Protein AF-A0AAP5ES32-F1 (afdb_monomer)

Solvent-accessible surface area (backbone atoms only — not comparable to full-atom values): 5776 Å² total; per-residue (Å²): 133,86,82,78,78,73,74,46,75,63,56,52,50,50,51,50,49,55,51,51,52,52,57,36,43,78,72,45,28,48,75,44,82,52,92,88,65,56,90,79,47,58,29,46,40,29,35,58,90,78,71,41,74,58,64,84,82,76,40,69,56,59,48,29,48,20,35,34,50,31,36,47,49,29,45,69,74,61,77,40,53,72,70,52,36,50,74,71,41,39,63,59,24,54,50,65,72,74,115

pLDDT: mean 90.59, std 12.31, range [43.78, 98.0]

Sequence (99 aa):
MDTNDKQTPQDAIRAEIDSLEAHLFARGFRIESVPGSMPGEPARVIQIRDDEAVPPGKSKVLDASALLWSLLIDLAEGSITLDQFQSFGGDECRNELFE

Foldseek 3Di:
DDPPPPQDPLNVLVVVLVVLQVVQVVVQKGWDADVPDAQQDFTWIARNVVRDTDDPPPDPLVRLSRRLNSLSVCPSVVVDDPVVCVVSPNVVSVVSNPD

Secondary structure (DSSP, 8-state):
--------HHHHHHHHHHHHHHHHHTTTEEEEPPTTPPTTPPPEEEETTTTEEPPTTS-HHHHHHHHHHHHHHHHHHTSS-HHHHHHTTHHHHHHHHH-

Structure (mmCIF, N/CA/C/O backbone):
data_AF-A0AAP5ES32-F1
#
_entry.id   AF-A0AAP5ES32-F1
#
loop_
_atom_site.group_PDB
_atom_site.id
_atom_site.type_symbol
_atom_site.label_atom_id
_atom_site.label_alt_id
_atom_site.label_comp_id
_atom_site.label_asym_id
_atom_site.label_entity_id
_atom_site.label_seq_id
_atom_site.pdbx_PDB_ins_code
_atom_site.Cartn_x
_atom_site.Cartn_y
_atom_site.Cartn_z
_atom_site.occupancy
_atom_site.B_iso_or_equiv
_atom_site.auth_seq_id
_atom_site.auth_comp_id
_atom_site.auth_asym_id
_atom_site.auth_atom_id
_atom_site.pdbx_PDB_model_num
ATOM 1 N N . MET A 1 1 ? -29.606 -22.229 10.309 1.00 44.25 1 MET A N 1
ATOM 2 C CA . MET A 1 1 ? -28.135 -22.139 10.379 1.00 44.25 1 MET A CA 1
ATOM 3 C C . MET A 1 1 ? -27.808 -20.731 9.947 1.00 44.25 1 MET A C 1
ATOM 5 O O . MET A 1 1 ? -27.690 -20.477 8.759 1.00 44.25 1 MET A O 1
ATOM 9 N N . ASP A 1 2 ? -27.827 -19.805 10.899 1.00 43.78 2 ASP A N 1
ATOM 10 C CA . ASP A 1 2 ? -27.537 -18.399 10.644 1.00 43.78 2 ASP A CA 1
ATOM 11 C C . ASP A 1 2 ? -26.019 -18.228 10.627 1.00 43.78 2 ASP A C 1
ATOM 13 O O . ASP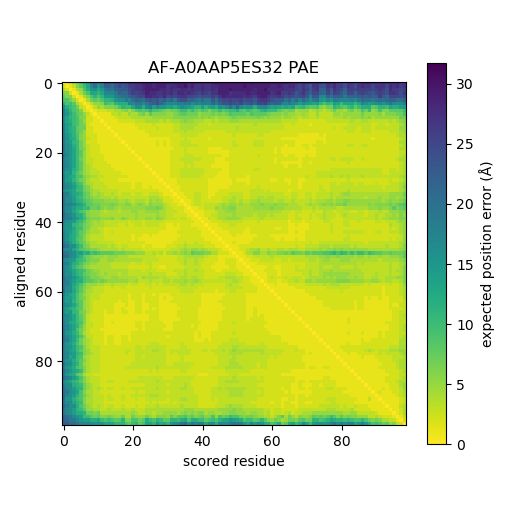 A 1 2 ? -25.390 -18.070 11.672 1.00 43.78 2 ASP A O 1
ATOM 17 N N . THR A 1 3 ? -25.408 -18.313 9.447 1.00 48.25 3 THR A N 1
ATOM 18 C CA . THR A 1 3 ? -24.035 -17.842 9.234 1.00 48.25 3 THR A CA 1
ATOM 19 C C . THR A 1 3 ? -24.073 -16.320 9.221 1.00 48.25 3 THR A C 1
ATOM 21 O O . THR A 1 3 ? -24.083 -15.679 8.174 1.00 48.25 3 THR A O 1
ATOM 24 N N . ASN A 1 4 ? -24.185 -15.726 10.408 1.00 49.38 4 ASN A N 1
ATOM 25 C CA . ASN A 1 4 ? -23.955 -14.302 10.598 1.00 49.38 4 ASN A CA 1
ATOM 26 C C . ASN A 1 4 ? -22.434 -14.092 10.637 1.00 49.38 4 ASN A C 1
ATOM 28 O O . ASN A 1 4 ? -21.866 -13.816 11.693 1.00 49.38 4 ASN A O 1
ATOM 32 N N . ASP A 1 5 ? -21.781 -14.312 9.492 1.00 54.66 5 ASP A N 1
ATOM 33 C CA . ASP A 1 5 ? -20.371 -13.998 9.264 1.00 54.66 5 ASP A CA 1
ATOM 34 C C . ASP A 1 5 ? -20.225 -12.476 9.250 1.00 54.66 5 ASP A C 1
ATOM 36 O O . ASP A 1 5 ? -20.179 -11.817 8.212 1.00 54.66 5 ASP A O 1
ATOM 40 N N . LYS A 1 6 ? -20.214 -11.880 10.443 1.00 59.75 6 LYS A N 1
ATOM 41 C CA . LYS A 1 6 ? -19.731 -10.516 10.609 1.00 59.75 6 LYS A CA 1
ATOM 42 C C . LYS A 1 6 ? -18.220 -10.574 10.457 1.00 59.75 6 LYS A C 1
ATOM 44 O O . LYS A 1 6 ? -17.513 -10.810 11.432 1.00 59.75 6 LYS A O 1
ATOM 49 N N . GLN A 1 7 ? -17.759 -10.389 9.226 1.00 63.41 7 GLN A N 1
ATOM 50 C CA . GLN A 1 7 ? -16.352 -10.181 8.918 1.00 63.41 7 GLN A CA 1
ATOM 51 C C . GLN A 1 7 ? -15.821 -9.081 9.844 1.00 63.41 7 GLN A C 1
ATOM 53 O O . GLN A 1 7 ? -16.408 -7.996 9.934 1.00 63.41 7 GLN A O 1
ATOM 58 N N . THR A 1 8 ? -14.787 -9.392 10.626 1.00 74.62 8 THR A N 1
ATOM 59 C CA . THR A 1 8 ? -14.259 -8.416 11.580 1.00 74.62 8 THR A CA 1
ATOM 60 C C . THR A 1 8 ? -13.564 -7.288 10.809 1.00 74.62 8 THR A C 1
ATOM 62 O O . THR A 1 8 ? -13.096 -7.513 9.690 1.00 74.62 8 THR A O 1
ATOM 65 N N . PRO A 1 9 ? -13.447 -6.071 11.370 1.00 78.56 9 PRO A N 1
ATOM 66 C CA . PRO A 1 9 ? -12.688 -4.997 10.726 1.00 78.56 9 PRO A CA 1
ATOM 67 C C . PRO A 1 9 ? -11.260 -5.416 10.336 1.00 78.56 9 PRO A C 1
ATOM 69 O O . PRO A 1 9 ? -10.755 -4.986 9.305 1.00 78.56 9 PRO A O 1
ATOM 72 N N . GLN A 1 10 ? -10.636 -6.311 11.111 1.00 82.19 10 GLN A N 1
ATOM 73 C CA . GLN A 1 10 ? -9.317 -6.867 10.799 1.00 82.19 10 GLN A CA 1
ATOM 74 C C . GLN A 1 10 ? -9.333 -7.794 9.578 1.00 82.19 10 GLN A C 1
ATOM 76 O O . GLN A 1 10 ? -8.414 -7.740 8.764 1.00 82.19 10 GLN A O 1
ATOM 81 N N . ASP A 1 11 ? -10.374 -8.612 9.414 1.00 86.25 11 ASP A N 1
ATOM 82 C CA . ASP A 1 11 ? -10.515 -9.484 8.241 1.00 86.25 11 ASP A CA 1
ATOM 83 C C . ASP A 1 11 ? -10.762 -8.676 6.962 1.00 86.25 11 ASP A C 1
ATOM 85 O O . ASP A 1 11 ? -10.318 -9.072 5.888 1.00 86.25 11 ASP A O 1
ATOM 89 N N . ALA A 1 12 ? -11.453 -7.536 7.068 1.00 89.12 12 ALA A N 1
ATOM 90 C CA . ALA A 1 12 ? -11.652 -6.624 5.944 1.00 89.12 12 ALA A CA 1
ATOM 91 C C . ALA A 1 12 ? -10.333 -5.960 5.512 1.00 89.12 12 ALA A C 1
ATOM 93 O O . ALA A 1 12 ? -10.020 -5.961 4.325 1.00 89.12 12 ALA A O 1
ATOM 94 N N . ILE A 1 13 ? -9.534 -5.466 6.467 1.00 92.69 13 ILE A N 1
ATOM 95 C CA . ILE A 1 13 ? -8.222 -4.858 6.179 1.00 92.69 13 ILE A CA 1
ATOM 96 C C . ILE A 1 13 ? -7.276 -5.883 5.542 1.00 92.69 13 ILE A C 1
ATOM 98 O O . ILE A 1 13 ? -6.623 -5.582 4.548 1.00 92.69 13 ILE A O 1
ATOM 102 N N . ARG A 1 14 ? -7.228 -7.115 6.065 1.00 93.69 14 ARG A N 1
ATOM 103 C CA . ARG A 1 14 ? -6.402 -8.187 5.483 1.00 93.69 14 ARG A CA 1
ATOM 104 C C . ARG A 1 14 ? -6.820 -8.532 4.058 1.00 93.69 14 ARG A C 1
ATOM 106 O O . ARG A 1 14 ? -5.965 -8.614 3.188 1.00 93.69 14 ARG A O 1
ATOM 113 N N . ALA A 1 15 ? -8.122 -8.664 3.807 1.00 93.38 15 ALA A N 1
ATOM 114 C CA . ALA A 1 15 ? -8.624 -8.907 2.457 1.00 93.38 15 ALA A CA 1
ATOM 115 C C . ALA A 1 15 ? -8.267 -7.765 1.487 1.00 93.38 15 ALA A C 1
ATOM 117 O O . ALA A 1 15 ? -8.008 -8.010 0.309 1.00 93.38 15 ALA A O 1
ATOM 118 N N . GLU A 1 16 ? -8.234 -6.521 1.971 1.00 94.62 16 GLU A N 1
ATOM 119 C CA . GLU A 1 16 ? -7.804 -5.366 1.182 1.00 94.62 16 GLU A CA 1
ATOM 120 C C . GLU A 1 16 ? -6.304 -5.422 0.851 1.00 94.62 16 GLU A C 1
ATOM 122 O O . GLU A 1 16 ? -5.938 -5.228 -0.310 1.00 94.62 16 GLU A O 1
ATOM 127 N N . ILE A 1 17 ? -5.453 -5.764 1.827 1.00 96.25 17 ILE A N 1
ATOM 128 C CA . ILE A 1 17 ? -4.011 -5.985 1.621 1.00 96.25 17 ILE A CA 1
ATOM 129 C C . ILE A 1 17 ? -3.788 -7.079 0.569 1.00 96.25 17 ILE A C 1
ATOM 131 O O . ILE A 1 17 ? -3.106 -6.835 -0.426 1.00 96.25 17 ILE A O 1
ATOM 135 N N . ASP A 1 18 ? -4.428 -8.241 0.730 1.00 96.12 18 ASP A N 1
ATOM 136 C CA . ASP A 1 18 ? -4.309 -9.371 -0.200 1.00 96.12 18 ASP A CA 1
ATOM 137 C C . ASP A 1 18 ? -4.744 -8.977 -1.624 1.00 96.12 18 ASP A C 1
ATOM 139 O O . ASP A 1 18 ? -4.099 -9.327 -2.618 1.00 96.12 18 ASP A O 1
ATOM 143 N N . SER A 1 19 ? -5.837 -8.214 -1.742 1.00 94.62 19 SER A N 1
ATOM 144 C CA . SER A 1 19 ? -6.336 -7.717 -3.028 1.00 94.62 19 SER A CA 1
ATOM 145 C C . SER A 1 19 ? -5.352 -6.748 -3.690 1.00 94.62 19 SER A C 1
ATOM 147 O O . SER A 1 19 ? -5.141 -6.813 -4.905 1.00 94.62 19 SER A O 1
ATOM 149 N N . LEU A 1 20 ? -4.742 -5.851 -2.913 1.00 95.88 20 LEU A N 1
ATOM 150 C CA . LEU A 1 20 ? -3.749 -4.896 -3.401 1.00 95.88 20 LEU A CA 1
ATOM 151 C C . LEU A 1 20 ? -2.473 -5.606 -3.873 1.00 95.88 20 LEU A C 1
ATOM 153 O O . LEU A 1 20 ? -1.976 -5.332 -4.968 1.00 95.88 20 LEU A O 1
ATOM 157 N N . GLU A 1 21 ? -1.976 -6.565 -3.092 1.00 97.00 21 GLU A N 1
ATOM 158 C CA . GLU A 1 21 ? -0.815 -7.378 -3.455 1.00 97.00 21 GLU A CA 1
ATOM 159 C C . GLU A 1 21 ? -1.064 -8.177 -4.736 1.00 97.00 21 GLU A C 1
ATOM 161 O O . GLU A 1 21 ? -0.241 -8.147 -5.655 1.00 97.00 21 GLU A O 1
ATOM 166 N N . ALA A 1 22 ? -2.225 -8.826 -4.856 1.00 96.00 22 ALA A N 1
ATOM 167 C CA . ALA A 1 22 ? -2.606 -9.549 -6.066 1.00 96.00 22 ALA A CA 1
ATOM 168 C C . ALA A 1 22 ? -2.690 -8.620 -7.292 1.00 96.00 22 ALA A C 1
ATOM 170 O O . ALA A 1 22 ? -2.241 -8.978 -8.386 1.00 96.00 22 ALA A O 1
ATOM 171 N N . HIS A 1 23 ? -3.227 -7.409 -7.116 1.00 93.75 23 HIS A N 1
ATOM 172 C CA . HIS A 1 23 ? -3.324 -6.402 -8.171 1.00 93.75 23 HIS A CA 1
ATOM 173 C C . HIS A 1 23 ? -1.948 -5.934 -8.675 1.00 93.75 23 HIS A C 1
ATOM 175 O O . HIS A 1 23 ? -1.759 -5.787 -9.891 1.00 93.75 23 HIS A O 1
ATOM 181 N N . LEU A 1 24 ? -0.997 -5.703 -7.763 1.00 95.88 24 LEU A N 1
ATOM 182 C CA . LEU A 1 24 ? 0.390 -5.357 -8.087 1.00 95.88 24 LEU A CA 1
ATOM 183 C C . LEU A 1 24 ? 1.110 -6.526 -8.764 1.00 95.88 24 LEU A C 1
ATOM 185 O O . LEU A 1 24 ? 1.743 -6.341 -9.809 1.00 95.88 24 LEU A O 1
ATOM 189 N N . PHE A 1 25 ? 0.943 -7.736 -8.229 1.00 96.81 25 PHE A N 1
ATOM 190 C CA . PHE A 1 25 ? 1.560 -8.945 -8.765 1.00 96.81 25 PHE A CA 1
ATOM 191 C C . PHE A 1 25 ? 1.121 -9.215 -10.206 1.00 96.81 25 PHE A C 1
ATOM 193 O O . PHE A 1 25 ? 1.959 -9.458 -11.075 1.00 96.81 25 PHE A O 1
ATOM 200 N N . ALA A 1 26 ? -0.174 -9.065 -10.503 1.00 95.50 26 ALA A N 1
ATOM 201 C CA . ALA A 1 26 ? -0.713 -9.188 -11.858 1.00 95.50 26 ALA A CA 1
ATOM 202 C C . ALA A 1 26 ? -0.108 -8.179 -12.857 1.00 95.50 26 ALA A C 1
ATOM 204 O O . ALA A 1 26 ? -0.127 -8.416 -14.065 1.00 95.50 26 ALA A O 1
ATOM 205 N N . ARG A 1 27 ? 0.453 -7.066 -12.366 1.00 94.69 27 ARG A N 1
ATOM 206 C CA . ARG A 1 27 ? 1.142 -6.035 -13.161 1.00 94.69 27 ARG A CA 1
ATOM 207 C C . ARG A 1 27 ? 2.664 -6.194 -13.175 1.00 94.69 27 ARG A C 1
ATOM 209 O O . ARG A 1 27 ? 3.349 -5.379 -13.787 1.00 94.69 27 ARG A O 1
ATOM 216 N N . GLY A 1 28 ? 3.194 -7.246 -12.552 1.00 97.06 28 GLY A N 1
ATOM 217 C CA . GLY A 1 28 ? 4.627 -7.527 -12.503 1.00 97.06 28 GLY A CA 1
ATOM 218 C C . GLY A 1 28 ? 5.371 -6.788 -11.391 1.00 97.06 28 GLY A C 1
ATOM 219 O O . GLY A 1 28 ? 6.580 -6.578 -11.516 1.00 97.06 28 GLY A O 1
ATOM 220 N N . PHE A 1 29 ? 4.678 -6.405 -10.316 1.00 98.00 29 PHE A N 1
ATOM 221 C CA . PHE A 1 29 ? 5.264 -5.738 -9.155 1.00 98.00 29 PHE A CA 1
ATOM 222 C C . PHE A 1 29 ? 5.020 -6.532 -7.870 1.00 98.00 29 PHE A C 1
ATOM 224 O O . PHE A 1 29 ? 3.989 -7.177 -7.713 1.00 98.00 29 PHE A O 1
ATOM 231 N N . ARG A 1 30 ? 5.959 -6.457 -6.931 1.00 97.56 30 ARG A N 1
ATOM 232 C CA . ARG A 1 30 ? 5.770 -6.865 -5.534 1.00 97.56 30 ARG A CA 1
ATOM 233 C C . ARG A 1 30 ? 6.020 -5.667 -4.627 1.00 97.56 30 ARG A C 1
ATOM 235 O O . ARG A 1 30 ? 6.643 -4.693 -5.047 1.00 97.56 30 ARG A O 1
ATOM 242 N N . ILE A 1 31 ? 5.536 -5.744 -3.401 1.00 97.25 31 ILE A N 1
ATOM 243 C CA . ILE A 1 31 ? 5.668 -4.690 -2.401 1.00 97.25 31 ILE A CA 1
ATOM 244 C C . ILE A 1 31 ? 6.281 -5.278 -1.133 1.00 97.25 31 ILE A C 1
ATOM 246 O O . ILE A 1 31 ? 6.044 -6.442 -0.817 1.00 97.25 31 ILE A O 1
ATOM 250 N N . GLU A 1 32 ? 7.129 -4.512 -0.456 1.00 95.56 32 GLU A N 1
ATOM 251 C CA . GLU A 1 32 ? 7.767 -4.931 0.790 1.00 95.56 32 GLU A CA 1
ATOM 252 C C . GLU A 1 32 ? 7.904 -3.763 1.767 1.00 95.56 32 GLU A C 1
ATOM 254 O O . GLU A 1 32 ? 8.081 -2.607 1.367 1.00 95.56 32 GLU A O 1
ATOM 259 N N . SER A 1 33 ? 7.856 -4.072 3.062 1.00 92.81 33 SER A N 1
ATOM 260 C CA . SER A 1 33 ? 8.148 -3.102 4.110 1.00 92.81 33 SER A CA 1
ATOM 261 C C . SER A 1 33 ? 9.610 -2.656 4.051 1.00 92.81 33 SER A C 1
ATOM 263 O O . SER A 1 33 ? 10.515 -3.418 3.703 1.00 92.81 33 SER A O 1
ATOM 265 N N . VAL A 1 34 ? 9.853 -1.393 4.400 1.00 92.81 34 VAL A N 1
ATOM 266 C CA . VAL A 1 34 ? 11.207 -0.845 4.486 1.00 92.81 34 VAL A CA 1
ATOM 267 C C . VAL A 1 34 ? 11.701 -1.027 5.923 1.00 92.81 34 VAL A C 1
ATOM 269 O O . VAL A 1 34 ? 11.081 -0.507 6.846 1.00 92.81 34 VAL A O 1
ATOM 272 N N . PRO A 1 35 ? 12.810 -1.749 6.169 1.00 89.44 35 PRO A N 1
ATOM 273 C CA . PRO A 1 35 ? 13.302 -1.943 7.528 1.00 89.44 35 PRO A CA 1
ATOM 274 C C . PRO A 1 35 ? 13.580 -0.613 8.236 1.00 89.44 35 PRO A C 1
ATOM 276 O O . PRO A 1 35 ? 14.364 0.203 7.750 1.00 89.44 35 PRO A O 1
ATOM 279 N N . GLY A 1 36 ? 12.963 -0.427 9.403 1.00 90.38 36 GLY A N 1
ATOM 280 C CA . GLY A 1 36 ? 13.086 0.797 10.196 1.00 90.38 36 GLY A CA 1
ATOM 281 C C . GLY A 1 36 ? 12.198 1.952 9.733 1.00 90.38 36 GLY A C 1
ATOM 282 O O . GLY A 1 36 ? 12.405 3.061 10.220 1.00 90.38 36 GLY A O 1
ATOM 283 N N . SER A 1 37 ? 11.242 1.713 8.827 1.00 90.81 37 SER A N 1
ATOM 284 C CA . SER A 1 37 ? 10.255 2.724 8.454 1.00 90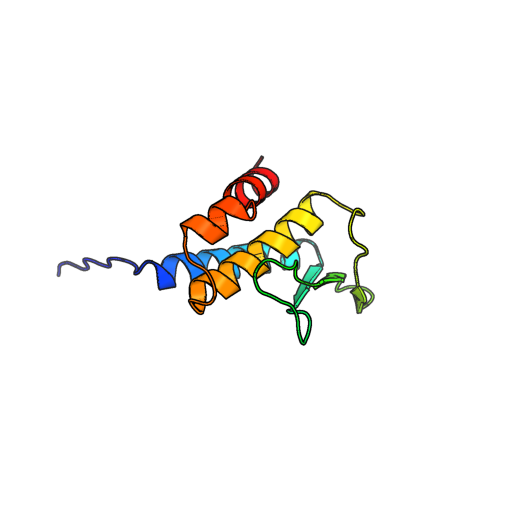.81 37 SER A CA 1
ATOM 285 C C . SER A 1 37 ? 9.379 3.119 9.635 1.00 90.81 37 SER A C 1
ATOM 287 O O . SER A 1 37 ? 9.025 2.293 10.480 1.00 90.81 37 SER A O 1
ATOM 289 N N . MET A 1 38 ? 9.019 4.395 9.673 1.00 93.69 38 MET A N 1
ATOM 290 C CA . MET A 1 38 ? 8.048 4.925 10.624 1.00 93.69 38 MET A CA 1
ATOM 291 C C . MET A 1 38 ? 6.618 4.722 10.099 1.00 93.69 38 MET A C 1
ATOM 293 O O . MET A 1 38 ? 6.428 4.677 8.882 1.00 93.69 38 MET A O 1
ATOM 297 N N . PRO A 1 39 ? 5.602 4.651 10.981 1.00 90.88 39 PRO A N 1
ATOM 298 C CA . PRO A 1 39 ? 4.219 4.559 10.534 1.00 90.88 39 PRO A CA 1
ATOM 299 C C . PRO A 1 39 ? 3.833 5.709 9.600 1.00 90.88 39 PRO A C 1
ATOM 301 O O . PRO A 1 39 ? 4.160 6.871 9.866 1.00 90.88 39 PRO A O 1
ATOM 304 N N . GLY A 1 40 ? 3.137 5.380 8.515 1.00 89.00 40 GLY A N 1
ATOM 305 C CA . GLY A 1 40 ? 2.779 6.324 7.454 1.00 89.00 40 GLY A CA 1
ATOM 306 C C . GLY A 1 40 ? 3.873 6.599 6.416 1.00 89.00 40 GLY A C 1
ATOM 307 O O . GLY A 1 40 ? 3.637 7.367 5.483 1.00 89.00 40 GLY A O 1
ATOM 308 N N . GLU A 1 41 ? 5.050 5.977 6.521 1.00 94.94 41 GLU A N 1
ATOM 309 C CA . GLU A 1 41 ? 6.031 5.989 5.434 1.00 94.94 41 GLU A CA 1
ATOM 310 C C . GLU A 1 41 ? 5.670 4.956 4.354 1.00 94.94 41 GLU A C 1
ATOM 312 O O . GLU A 1 41 ? 5.209 3.858 4.672 1.00 94.94 41 GLU A O 1
ATOM 317 N N . PRO A 1 42 ? 5.875 5.272 3.064 1.00 95.88 42 PRO A N 1
ATOM 318 C CA . PRO A 1 42 ? 5.521 4.369 1.980 1.00 95.88 42 PRO A CA 1
ATOM 319 C C . PRO A 1 42 ? 6.411 3.122 1.964 1.00 95.88 42 PRO A C 1
ATOM 321 O O . PRO A 1 42 ? 7.622 3.182 2.193 1.00 95.88 42 PRO A O 1
ATOM 324 N N . ALA A 1 43 ? 5.805 1.991 1.612 1.00 97.00 43 ALA A N 1
ATOM 325 C CA . ALA A 1 43 ? 6.522 0.751 1.359 1.00 97.00 43 ALA A CA 1
ATOM 326 C C . ALA A 1 43 ? 7.390 0.842 0.090 1.00 97.00 43 ALA A C 1
ATOM 328 O O . ALA A 1 43 ? 7.304 1.781 -0.705 1.00 97.00 43 ALA A O 1
ATOM 329 N N . ARG A 1 44 ? 8.239 -0.162 -0.133 1.00 97.00 44 ARG A N 1
ATOM 330 C CA . ARG A 1 44 ? 9.041 -0.260 -1.354 1.00 97.00 44 ARG A CA 1
ATOM 331 C C . ARG A 1 44 ? 8.314 -1.104 -2.392 1.00 97.00 44 ARG A C 1
ATOM 333 O O . ARG A 1 44 ? 7.977 -2.255 -2.133 1.00 97.00 44 ARG A O 1
ATOM 340 N N . VAL A 1 45 ? 8.156 -0.562 -3.597 1.00 97.69 45 VAL A N 1
ATOM 341 C CA . VAL A 1 45 ? 7.676 -1.313 -4.765 1.00 97.69 45 VAL A CA 1
ATOM 342 C C . VAL A 1 45 ? 8.869 -1.862 -5.536 1.00 97.69 45 VAL A C 1
ATOM 344 O O . VAL A 1 45 ? 9.838 -1.149 -5.794 1.00 97.69 45 VAL A O 1
ATOM 347 N N . ILE A 1 46 ? 8.794 -3.129 -5.928 1.00 97.88 46 ILE A N 1
ATOM 348 C CA . ILE A 1 46 ? 9.841 -3.842 -6.658 1.00 97.88 46 ILE A CA 1
ATOM 349 C C . ILE A 1 46 ? 9.256 -4.403 -7.945 1.00 97.88 46 ILE A C 1
ATOM 351 O O . ILE A 1 46 ? 8.225 -5.075 -7.939 1.00 97.88 46 ILE A O 1
ATOM 355 N N . GLN A 1 47 ? 9.931 -4.151 -9.061 1.00 97.81 47 GLN A N 1
ATOM 356 C CA . GLN A 1 47 ? 9.594 -4.753 -10.340 1.00 97.81 47 GLN A CA 1
ATOM 357 C C . GLN A 1 47 ? 10.105 -6.197 -10.376 1.00 97.81 47 GLN A C 1
ATOM 359 O O . GLN A 1 47 ? 11.305 -6.440 -10.327 1.00 97.81 47 GLN A O 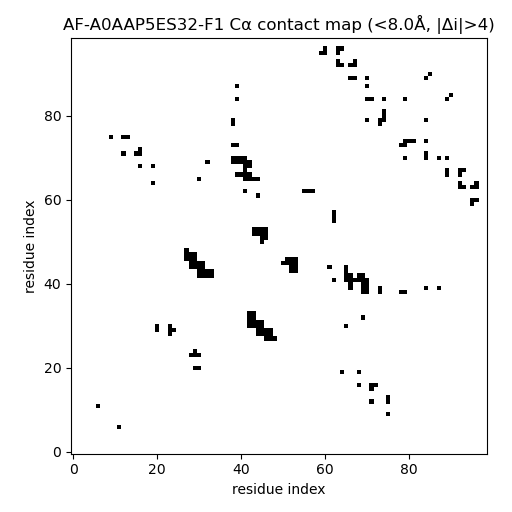1
ATOM 364 N N . ILE A 1 48 ? 9.197 -7.166 -10.510 1.00 97.12 48 ILE A N 1
ATOM 365 C CA . ILE A 1 48 ? 9.509 -8.603 -10.387 1.00 97.12 48 ILE A CA 1
ATOM 366 C C . ILE A 1 48 ? 10.484 -9.074 -11.469 1.00 97.12 48 ILE A C 1
ATOM 368 O O . ILE A 1 48 ? 11.325 -9.928 -11.211 1.00 97.12 48 ILE A O 1
ATOM 372 N N . ARG A 1 49 ? 10.363 -8.531 -12.686 1.00 95.19 49 ARG A N 1
ATOM 373 C CA . ARG A 1 49 ? 11.146 -8.970 -13.851 1.00 95.19 49 ARG A CA 1
ATOM 374 C C . ARG A 1 49 ? 12.655 -8.873 -13.618 1.00 95.19 49 ARG A C 1
ATOM 376 O O . ARG A 1 49 ? 13.374 -9.795 -13.987 1.00 95.19 49 ARG A O 1
ATOM 383 N N . ASP A 1 50 ? 13.089 -7.761 -13.035 1.00 94.81 50 ASP A N 1
ATOM 384 C CA . ASP A 1 50 ? 14.502 -7.392 -12.929 1.00 94.81 50 ASP A CA 1
ATOM 385 C C . ASP A 1 50 ? 14.954 -7.261 -11.456 1.00 94.81 50 ASP A C 1
ATOM 387 O O . ASP A 1 50 ? 16.110 -6.958 -11.188 1.00 94.81 50 ASP A O 1
ATOM 391 N N . ASP A 1 51 ? 14.044 -7.518 -10.506 1.00 96.00 51 ASP A N 1
ATOM 392 C CA . ASP A 1 51 ? 14.219 -7.365 -9.050 1.00 96.00 51 ASP A CA 1
ATOM 393 C C . ASP A 1 51 ? 14.710 -5.967 -8.627 1.00 96.00 51 ASP A C 1
ATOM 395 O O . ASP A 1 51 ? 15.404 -5.785 -7.628 1.00 96.00 51 ASP A O 1
ATOM 399 N N . GLU A 1 52 ? 14.330 -4.947 -9.399 1.00 96.50 52 GLU A N 1
ATOM 400 C CA . GLU A 1 52 ? 14.721 -3.563 -9.152 1.00 96.50 52 GLU A CA 1
ATOM 401 C C . GLU A 1 52 ? 13.649 -2.803 -8.372 1.00 96.50 52 GLU A C 1
ATOM 403 O O . GLU A 1 52 ? 12.452 -2.863 -8.676 1.00 96.50 52 GLU A O 1
ATOM 408 N N . ALA A 1 53 ? 14.096 -2.022 -7.387 1.00 95.38 53 ALA A N 1
ATOM 409 C CA . ALA A 1 53 ? 13.235 -1.082 -6.687 1.00 95.38 53 ALA A CA 1
ATOM 410 C C . ALA A 1 53 ? 12.752 0.008 -7.651 1.00 95.38 53 ALA A C 1
ATOM 412 O O . ALA A 1 53 ? 13.539 0.649 -8.351 1.00 95.38 53 ALA A O 1
ATOM 413 N N . VAL A 1 54 ? 11.445 0.247 -7.654 1.00 96.06 54 VAL A N 1
ATOM 414 C CA . VAL A 1 54 ? 10.837 1.331 -8.414 1.00 96.06 54 VAL A CA 1
ATOM 415 C C . VAL A 1 54 ? 11.094 2.653 -7.679 1.00 96.06 54 VAL A C 1
ATOM 417 O O . VAL A 1 54 ? 10.699 2.782 -6.520 1.00 96.06 54 VAL A O 1
ATOM 420 N N . PRO A 1 55 ? 11.736 3.649 -8.320 1.00 93.62 55 PRO A N 1
ATOM 421 C CA . PRO A 1 55 ? 11.921 4.960 -7.711 1.00 93.62 55 PRO A CA 1
ATOM 422 C C . PRO A 1 55 ? 10.573 5.657 -7.466 1.00 93.62 55 PRO A C 1
ATOM 424 O O . PRO A 1 55 ? 9.710 5.599 -8.353 1.00 93.62 55 PRO A O 1
ATOM 427 N N . PRO A 1 56 ? 10.410 6.374 -6.338 1.00 92.19 56 PRO A N 1
ATOM 428 C CA . PRO A 1 56 ? 9.237 7.211 -6.099 1.00 92.19 56 PRO A CA 1
ATOM 429 C C . PRO A 1 56 ? 9.017 8.226 -7.226 1.00 92.19 56 PRO A C 1
ATOM 431 O O . PRO A 1 56 ? 9.979 8.741 -7.805 1.00 92.19 56 PRO A O 1
ATOM 434 N N . GLY A 1 57 ? 7.759 8.529 -7.544 1.00 92.69 57 GLY A N 1
ATOM 435 C CA . GLY A 1 57 ? 7.393 9.489 -8.589 1.00 92.69 57 GLY A CA 1
ATOM 436 C C . GLY A 1 57 ? 7.436 8.923 -10.011 1.00 92.69 57 GLY A C 1
ATOM 437 O O . GLY A 1 57 ? 7.071 9.621 -10.959 1.00 92.69 57 GLY A O 1
ATOM 438 N N . LYS A 1 58 ? 7.850 7.659 -10.194 1.00 91.44 58 LYS A N 1
ATOM 439 C CA . LYS A 1 58 ? 7.804 6.986 -11.505 1.00 91.44 58 LYS A CA 1
ATOM 440 C C . LYS A 1 58 ? 6.365 6.713 -11.948 1.00 91.44 58 LYS A C 1
ATOM 442 O O . LYS A 1 58 ? 6.091 6.690 -13.147 1.00 91.44 58 LYS A O 1
ATOM 447 N N . SER A 1 59 ? 5.453 6.483 -11.005 1.00 94.12 59 SER A N 1
ATOM 448 C CA . SER A 1 59 ? 4.036 6.259 -11.280 1.00 94.12 59 SER A CA 1
ATOM 449 C C . SER A 1 59 ? 3.200 6.589 -10.055 1.00 94.12 59 SER A C 1
ATOM 451 O O . SER A 1 59 ? 3.382 5.969 -9.012 1.00 94.12 59 SER A O 1
ATOM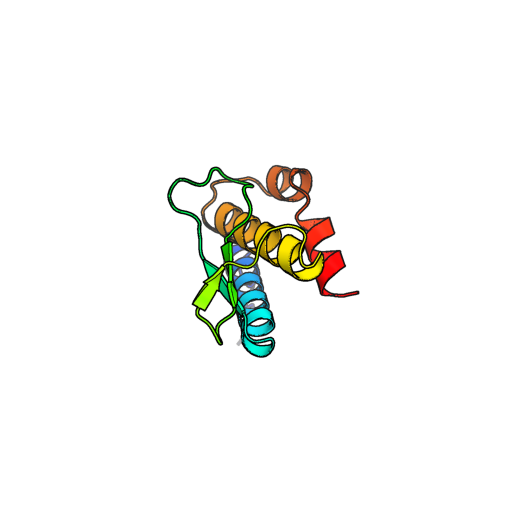 453 N N . LYS A 1 60 ? 2.219 7.482 -10.223 1.00 93.62 60 LYS A N 1
ATOM 454 C CA . LYS A 1 60 ? 1.271 7.839 -9.160 1.00 93.62 60 LYS A CA 1
ATOM 455 C C . LYS A 1 60 ? 0.536 6.631 -8.588 1.00 93.62 60 LYS A C 1
ATOM 457 O O . LYS A 1 60 ? 0.407 6.523 -7.380 1.00 93.62 60 LYS A O 1
ATOM 462 N N . VAL A 1 61 ? 0.126 5.695 -9.445 1.00 93.81 61 VAL A N 1
ATOM 463 C CA . VAL A 1 61 ? -0.568 4.464 -9.035 1.00 93.81 61 VAL A CA 1
ATOM 464 C C . VAL A 1 61 ? 0.338 3.593 -8.165 1.00 93.81 61 VAL A C 1
ATOM 466 O O . VAL A 1 61 ? -0.112 3.041 -7.164 1.00 93.81 61 VAL A O 1
ATOM 469 N N . LEU A 1 62 ? 1.626 3.476 -8.511 1.00 95.75 62 LEU A N 1
ATOM 470 C CA . LEU A 1 62 ? 2.578 2.704 -7.705 1.00 95.75 62 LEU A CA 1
ATOM 471 C C . LEU A 1 62 ? 2.913 3.417 -6.393 1.00 95.75 62 LEU A C 1
ATOM 473 O O . LEU A 1 62 ? 3.003 2.752 -5.368 1.00 95.75 62 LEU A O 1
ATOM 477 N N . ASP A 1 63 ? 3.040 4.743 -6.414 1.00 96.00 63 ASP A N 1
ATOM 478 C CA . ASP A 1 63 ? 3.266 5.547 -5.211 1.00 96.00 63 ASP A CA 1
ATOM 479 C C . ASP A 1 63 ? 2.060 5.448 -4.250 1.00 96.00 63 ASP A C 1
ATOM 481 O O . ASP A 1 63 ? 2.235 5.213 -3.055 1.00 96.00 63 ASP A O 1
ATOM 485 N N . ALA A 1 64 ? 0.831 5.530 -4.774 1.00 96.62 64 ALA A N 1
ATOM 486 C CA . ALA A 1 64 ? -0.403 5.341 -4.009 1.00 96.62 64 ALA A CA 1
ATOM 487 C C . ALA A 1 64 ? -0.531 3.911 -3.467 1.00 96.62 64 ALA A C 1
ATOM 489 O O . ALA A 1 64 ? -0.887 3.724 -2.308 1.00 96.62 64 ALA A O 1
ATOM 490 N N . SER A 1 65 ? -0.179 2.898 -4.267 1.00 96.81 65 SER A N 1
ATOM 491 C CA . SER A 1 65 ? -0.151 1.500 -3.813 1.00 96.81 65 SER A CA 1
ATOM 492 C C . SER A 1 65 ? 0.851 1.298 -2.673 1.00 96.81 65 SER A C 1
ATOM 494 O O . SER A 1 65 ? 0.548 0.613 -1.699 1.00 96.81 65 SER A O 1
ATOM 496 N N . ALA A 1 66 ? 2.036 1.908 -2.791 1.00 97.38 66 ALA A N 1
ATOM 497 C CA . ALA A 1 66 ? 3.102 1.842 -1.797 1.00 97.38 66 ALA A CA 1
ATOM 498 C C . ALA A 1 66 ? 2.670 2.414 -0.445 1.00 97.38 66 ALA A C 1
ATOM 500 O O . ALA A 1 66 ? 2.905 1.805 0.601 1.00 97.38 66 ALA A O 1
ATOM 501 N N . LEU A 1 67 ? 2.039 3.589 -0.479 1.00 97.44 67 LEU A N 1
ATOM 502 C CA . LEU A 1 67 ? 1.547 4.255 0.716 1.00 97.44 67 LEU A CA 1
ATOM 503 C C . LEU A 1 67 ? 0.335 3.526 1.306 1.00 97.44 67 LEU A C 1
ATOM 505 O O . LEU A 1 67 ? 0.335 3.239 2.500 1.00 97.44 67 LEU A O 1
ATOM 509 N N . LEU A 1 68 ? -0.654 3.158 0.482 1.00 97.62 68 LEU A N 1
ATOM 510 C CA . LEU A 1 68 ? -1.855 2.464 0.950 1.00 97.62 68 LEU A CA 1
ATOM 511 C C . LEU A 1 68 ? -1.518 1.144 1.639 1.00 97.62 68 LEU A C 1
ATOM 513 O O . LEU A 1 68 ? -2.014 0.890 2.732 1.00 97.62 68 LEU A O 1
ATOM 517 N N . TRP A 1 69 ? -0.663 0.319 1.030 1.00 97.69 69 TRP A N 1
ATOM 518 C CA . TRP A 1 69 ? -0.261 -0.955 1.624 1.00 97.69 69 TRP A CA 1
ATOM 519 C C . TRP A 1 69 ? 0.373 -0.752 3.005 1.00 97.69 69 TRP A C 1
ATOM 521 O O . TRP A 1 69 ? -0.008 -1.430 3.955 1.00 97.69 69 TRP A O 1
ATOM 531 N N . SER A 1 70 ? 1.278 0.225 3.136 1.00 97.50 70 SER A N 1
ATOM 532 C CA . SER A 1 70 ? 1.937 0.540 4.410 1.00 97.50 70 SER A CA 1
ATOM 533 C C . SER A 1 70 ? 0.928 0.967 5.480 1.00 97.50 70 SER A C 1
ATOM 535 O O . SER A 1 70 ? 0.901 0.414 6.576 1.00 97.50 70 SER A O 1
ATOM 537 N N . LEU A 1 71 ? 0.007 1.867 5.123 1.00 97.25 71 LEU A N 1
ATOM 538 C CA . LEU A 1 71 ? -1.043 2.343 6.023 1.00 97.25 71 LEU A CA 1
ATOM 539 C C . LEU A 1 71 ? -2.014 1.235 6.453 1.00 97.25 71 LEU A C 1
ATOM 541 O O . LEU A 1 71 ? -2.464 1.226 7.597 1.00 97.25 71 LEU A O 1
ATOM 545 N N . LEU A 1 72 ? -2.350 0.298 5.561 1.00 96.81 72 LEU A N 1
ATOM 546 C CA . LEU A 1 72 ? -3.197 -0.848 5.897 1.00 96.81 72 LEU A CA 1
ATOM 547 C C . LEU A 1 72 ? -2.493 -1.808 6.860 1.00 96.81 72 LEU A C 1
ATOM 549 O O . LEU A 1 72 ? -3.136 -2.304 7.784 1.00 96.81 72 LEU A O 1
ATOM 553 N N . ILE A 1 73 ? -1.190 -2.041 6.679 1.00 95.94 73 ILE A N 1
ATOM 554 C CA . ILE A 1 73 ? -0.378 -2.8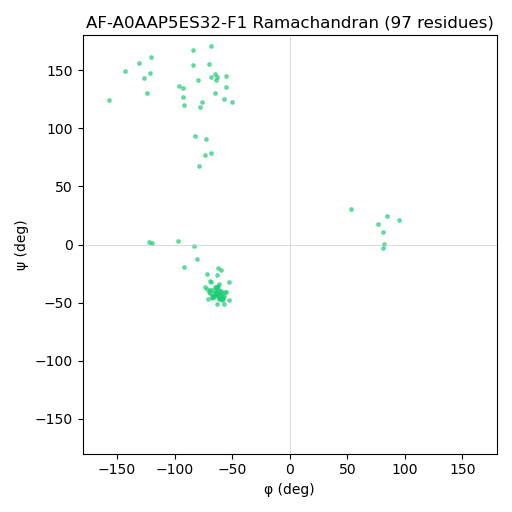32 7.613 1.00 95.94 73 ILE A CA 1
ATOM 555 C C . ILE A 1 73 ? -0.317 -2.140 8.976 1.00 95.94 73 ILE A C 1
ATOM 557 O O . ILE A 1 73 ? -0.684 -2.752 9.978 1.00 95.94 73 ILE A O 1
ATOM 561 N N . ASP A 1 74 ? 0.034 -0.852 9.014 1.00 95.75 74 ASP A N 1
ATOM 562 C CA . ASP A 1 74 ? 0.082 -0.066 10.250 1.00 95.75 74 ASP A CA 1
ATOM 563 C C . ASP A 1 74 ? -1.266 -0.082 10.991 1.00 95.75 74 ASP A C 1
ATOM 565 O O . ASP A 1 74 ? -1.316 -0.201 12.218 1.00 95.75 74 ASP A O 1
ATOM 569 N N . LEU A 1 75 ? -2.378 0.016 10.256 1.00 95.62 75 LEU A N 1
ATOM 570 C CA . LEU A 1 75 ? -3.726 -0.035 10.819 1.00 95.62 75 LEU A CA 1
ATOM 571 C C . LEU A 1 75 ? -4.078 -1.443 11.328 1.00 95.62 75 LEU A C 1
ATOM 573 O O . LEU A 1 75 ? -4.679 -1.576 12.395 1.00 95.62 75 LEU A O 1
ATOM 577 N N . ALA A 1 76 ? -3.699 -2.495 10.596 1.00 93.81 76 ALA A N 1
ATOM 578 C CA . ALA A 1 76 ? -3.921 -3.886 10.993 1.00 93.81 76 ALA A CA 1
ATOM 579 C C . ALA A 1 76 ? -3.136 -4.264 12.258 1.00 93.81 76 ALA A C 1
ATOM 581 O O . ALA A 1 76 ? -3.638 -5.021 13.094 1.00 93.81 76 ALA A O 1
ATOM 582 N N . GLU A 1 77 ? -1.923 -3.730 12.403 1.00 92.50 77 GLU A N 1
ATOM 583 C CA . GLU A 1 77 ? -1.047 -3.934 13.559 1.00 92.50 77 GLU A CA 1
ATOM 584 C C . GLU A 1 77 ? -1.414 -3.040 14.756 1.00 92.50 77 GLU A C 1
ATOM 586 O O . GLU A 1 77 ? -0.966 -3.287 15.877 1.00 92.50 77 GLU A O 1
ATOM 591 N N . GLY A 1 78 ? -2.272 -2.036 14.548 1.00 93.31 78 GLY A N 1
ATOM 592 C CA . GLY A 1 78 ? -2.666 -1.070 15.574 1.00 93.31 78 GLY A CA 1
ATOM 593 C C . GLY A 1 78 ? -1.605 -0.001 15.856 1.00 93.31 78 GLY A C 1
ATOM 594 O O . GLY A 1 78 ? -1.670 0.662 16.892 1.00 93.31 78 GLY A O 1
ATOM 595 N N . SER A 1 79 ? -0.642 0.170 14.947 1.00 95.19 79 SER A N 1
ATOM 596 C CA . SER A 1 79 ? 0.399 1.204 14.992 1.00 95.19 79 SER A CA 1
ATOM 597 C C . SER A 1 79 ? -0.160 2.600 14.705 1.00 95.19 79 SER A C 1
ATOM 599 O O . SER A 1 79 ? 0.391 3.594 15.181 1.00 95.19 79 SER A O 1
ATOM 601 N N . ILE A 1 80 ? -1.274 2.677 13.969 1.00 95.69 80 ILE A N 1
ATOM 602 C CA . ILE A 1 80 ? -2.031 3.909 13.721 1.00 95.69 80 ILE A CA 1
ATOM 603 C C . ILE A 1 80 ? -3.525 3.705 13.983 1.00 95.69 80 ILE A C 1
ATOM 605 O O . ILE A 1 80 ? -4.048 2.592 13.917 1.00 95.69 80 ILE A O 1
ATOM 609 N N . THR A 1 81 ? -4.233 4.797 14.266 1.00 95.50 81 THR A N 1
ATOM 610 C CA . THR A 1 81 ? -5.700 4.819 14.316 1.00 95.50 81 THR A CA 1
ATOM 611 C C . THR A 1 81 ? -6.306 5.019 12.925 1.00 95.50 81 THR A C 1
ATOM 613 O O . THR A 1 81 ? -5.624 5.427 11.985 1.00 95.50 81 THR A O 1
ATOM 616 N N . LEU A 1 82 ? -7.619 4.799 12.797 1.00 95.06 82 LEU A N 1
ATOM 617 C CA . LEU A 1 82 ? -8.348 5.110 11.562 1.00 95.06 82 LEU A CA 1
ATOM 618 C C . LEU A 1 82 ? -8.251 6.603 11.196 1.00 95.06 82 LEU A C 1
ATOM 620 O O . LEU A 1 82 ? -8.042 6.934 10.034 1.00 95.06 82 LEU A O 1
ATOM 624 N N . ASP A 1 83 ? -8.321 7.500 12.182 1.00 96.25 83 ASP A N 1
ATOM 625 C CA . ASP A 1 83 ? -8.174 8.942 11.946 1.00 96.25 83 ASP A CA 1
ATOM 626 C C . ASP A 1 83 ? -6.779 9.282 11.392 1.00 96.25 83 ASP A C 1
ATOM 628 O O . ASP A 1 83 ? -6.638 10.123 10.506 1.00 96.25 83 ASP A O 1
ATOM 632 N N . GLN A 1 84 ? -5.734 8.609 11.887 1.00 97.19 84 GLN A N 1
ATOM 633 C CA . GLN A 1 84 ? -4.371 8.767 11.373 1.00 97.19 84 GLN A CA 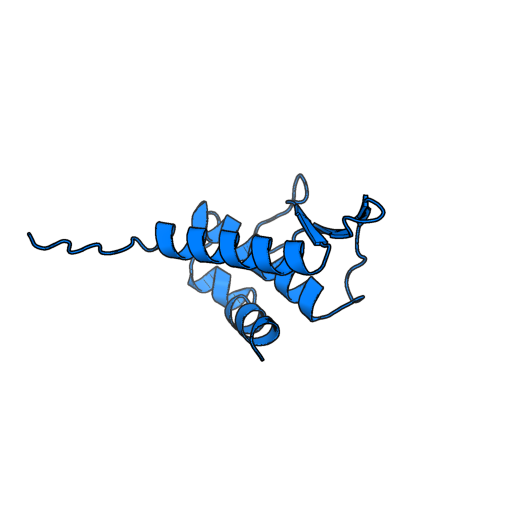1
ATOM 634 C C . GLN A 1 84 ? -4.228 8.187 9.964 1.00 97.19 84 GLN A C 1
ATOM 636 O O . GLN A 1 84 ? -3.639 8.844 9.113 1.00 97.19 84 GLN A O 1
ATOM 641 N N . PHE A 1 85 ? -4.812 7.015 9.692 1.00 96.75 85 PHE A N 1
ATOM 642 C CA . PHE A 1 85 ? -4.876 6.434 8.347 1.00 96.75 85 PHE A CA 1
ATOM 643 C C . PHE A 1 85 ? -5.452 7.436 7.334 1.00 96.75 85 PHE A C 1
ATOM 645 O O . PHE A 1 85 ? -4.860 7.671 6.281 1.00 96.75 85 PHE A O 1
ATOM 652 N N . GLN A 1 86 ? -6.569 8.084 7.677 1.00 96.38 86 GLN A N 1
ATOM 653 C CA . GLN A 1 86 ? -7.190 9.103 6.829 1.00 96.38 86 GLN A CA 1
ATOM 654 C C . GLN A 1 86 ? -6.311 10.350 6.709 1.00 96.38 86 GLN A C 1
ATOM 656 O O . GLN A 1 86 ? -6.089 10.845 5.610 1.00 96.38 86 GLN A O 1
ATOM 661 N N . SER A 1 87 ? -5.741 10.828 7.818 1.00 96.38 87 SER A N 1
ATOM 662 C CA . SER A 1 87 ? -4.854 11.996 7.808 1.00 96.38 87 SER A CA 1
ATOM 663 C C . SER A 1 87 ? -3.572 11.788 6.994 1.00 96.38 87 SER A C 1
ATOM 665 O O . SER A 1 87 ? -2.996 12.773 6.534 1.00 96.38 87 SER A O 1
ATOM 667 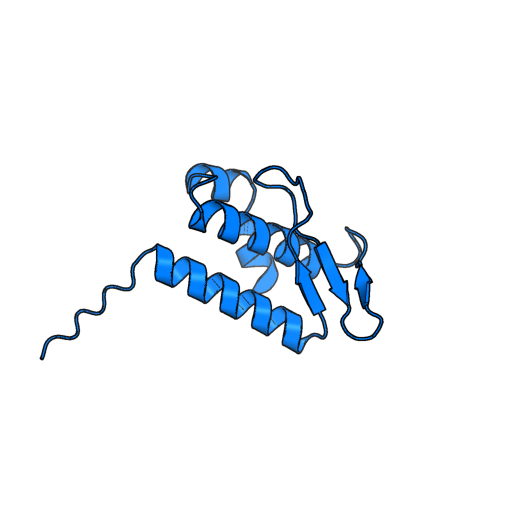N N . PHE A 1 88 ? -3.101 10.549 6.846 1.00 96.12 88 PHE A N 1
ATOM 668 C CA . PHE A 1 88 ? -1.955 10.210 6.002 1.00 96.12 88 PHE A CA 1
ATOM 669 C C . PHE A 1 88 ? -2.316 10.025 4.523 1.00 96.12 88 PHE A C 1
ATOM 671 O O . PHE A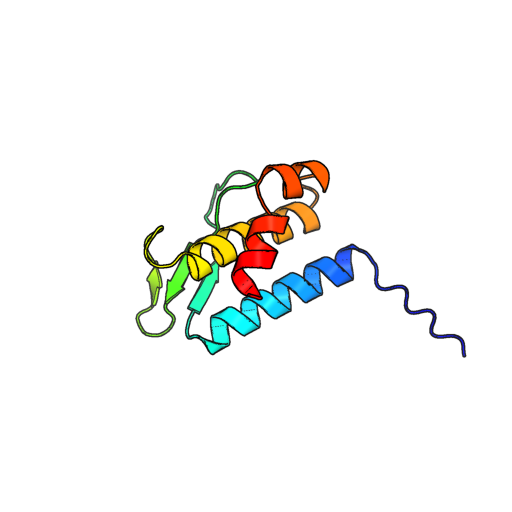 1 88 ? -1.425 9.800 3.708 1.00 96.12 88 PHE A O 1
ATOM 678 N N . GLY A 1 89 ? -3.592 10.166 4.158 1.00 95.94 89 GLY A N 1
ATOM 679 C CA . GLY A 1 89 ? -4.044 10.105 2.773 1.00 95.94 89 GLY A CA 1
ATOM 680 C C . GLY A 1 89 ? -4.529 8.724 2.324 1.00 95.94 89 GLY A C 1
ATOM 681 O O . GLY A 1 89 ? -4.495 8.416 1.132 1.00 95.94 89 GLY A O 1
ATOM 682 N N . GLY A 1 90 ? -4.909 7.843 3.257 1.00 95.62 90 GLY A N 1
ATOM 683 C CA . GLY A 1 90 ? -5.301 6.470 2.933 1.00 95.62 90 GLY A CA 1
ATOM 684 C C . GLY A 1 90 ? -6.545 6.374 2.039 1.00 95.62 90 GLY A C 1
ATOM 685 O O . GLY A 1 90 ? -6.592 5.531 1.142 1.00 95.62 90 GLY A O 1
ATOM 686 N N . ASP A 1 91 ? -7.524 7.265 2.219 1.00 95.12 91 ASP A N 1
ATOM 687 C CA . ASP A 1 91 ? -8.736 7.286 1.388 1.00 95.12 91 ASP A CA 1
ATOM 688 C C . ASP A 1 91 ? -8.442 7.826 -0.024 1.00 95.12 91 ASP A C 1
ATOM 690 O O . ASP A 1 91 ? -8.953 7.304 -1.015 1.00 95.12 91 ASP A O 1
ATOM 694 N N . GLU A 1 92 ? -7.553 8.810 -0.147 1.00 94.62 92 GLU A N 1
ATOM 695 C CA . GLU A 1 92 ? -7.062 9.320 -1.426 1.00 94.62 92 GLU A CA 1
ATOM 696 C C . GLU A 1 92 ? -6.300 8.243 -2.199 1.00 94.62 92 GLU A C 1
ATOM 698 O O . GLU A 1 92 ? -6.520 8.077 -3.399 1.00 94.62 92 GLU A O 1
ATOM 703 N N . CYS A 1 93 ? -5.453 7.467 -1.515 1.00 94.81 93 CYS A N 1
ATOM 704 C CA . CYS A 1 93 ? -4.733 6.372 -2.155 1.00 94.81 93 CYS A CA 1
ATOM 705 C C . CYS A 1 93 ? -5.687 5.288 -2.664 1.00 94.81 93 CYS A C 1
ATOM 707 O O . CYS A 1 93 ? -5.469 4.774 -3.754 1.00 94.81 93 CYS A O 1
ATOM 709 N N . ARG A 1 94 ? -6.761 4.960 -1.929 1.00 93.25 94 ARG A N 1
ATOM 710 C CA . ARG A 1 94 ? -7.800 4.037 -2.422 1.00 93.25 94 ARG A CA 1
ATOM 711 C C . ARG A 1 94 ? -8.423 4.541 -3.720 1.00 93.25 94 ARG A C 1
ATOM 713 O O . ARG A 1 94 ? -8.543 3.772 -4.667 1.00 93.25 94 ARG A O 1
ATOM 720 N N . ASN A 1 95 ? -8.786 5.820 -3.777 1.00 90.12 95 ASN A N 1
ATOM 721 C CA . ASN A 1 95 ? -9.429 6.396 -4.959 1.00 90.12 95 ASN A CA 1
ATOM 722 C C . ASN A 1 95 ? -8.509 6.358 -6.192 1.00 90.12 95 ASN A C 1
ATOM 724 O O . ASN A 1 95 ? -8.951 5.942 -7.258 1.00 90.12 95 ASN A O 1
ATOM 728 N N . GLU A 1 96 ? -7.218 6.671 -6.037 1.00 88.25 96 GLU A N 1
ATOM 729 C CA . GLU A 1 96 ? -6.234 6.655 -7.140 1.00 88.25 96 GLU A CA 1
ATOM 730 C C . GLU A 1 96 ? -6.040 5.254 -7.770 1.00 88.25 96 GLU A C 1
ATOM 732 O O . GLU A 1 96 ? -5.548 5.140 -8.891 1.00 88.25 96 GLU A O 1
ATOM 737 N N . LEU A 1 97 ? -6.408 4.171 -7.072 1.00 82.69 97 LEU A N 1
ATOM 738 C CA . LEU A 1 97 ? -6.247 2.794 -7.566 1.00 82.69 97 LEU A CA 1
ATOM 739 C C . LEU A 1 97 ? -7.464 2.246 -8.321 1.00 82.69 97 LEU A C 1
ATOM 741 O O . LEU A 1 97 ? -7.326 1.250 -9.041 1.00 82.69 97 LEU A O 1
ATOM 745 N N . PHE A 1 98 ? -8.641 2.845 -8.132 1.00 69.19 98 PHE A N 1
ATOM 746 C CA . PHE A 1 98 ? -9.915 2.323 -8.642 1.00 69.19 98 PHE A CA 1
ATOM 747 C C . PHE A 1 98 ? -10.671 3.291 -9.572 1.00 69.19 98 PHE A C 1
ATOM 749 O O . PHE A 1 98 ? -11.758 2.933 -10.034 1.00 69.19 98 PHE A O 1
ATOM 756 N N . GLU A 1 99 ? -10.104 4.464 -9.873 1.00 57.59 99 GLU A N 1
ATOM 757 C CA . GLU A 1 99 ? -10.504 5.335 -10.997 1.00 57.59 99 GLU A CA 1
ATOM 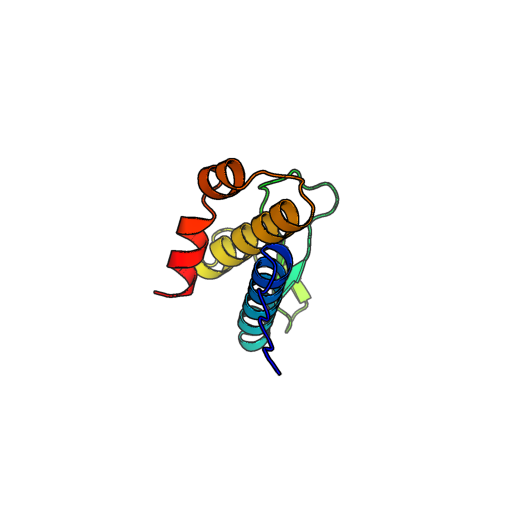758 C C . GLU A 1 99 ? -9.853 4.912 -12.328 1.00 57.59 99 GLU A C 1
ATOM 760 O O . GLU A 1 99 ? -10.561 4.964 -13.363 1.00 57.59 99 GLU A O 1
#

Radius of gyration: 14.31 Å; Cα contacts (8 Å, |Δi|>4): 112; chains: 1; bounding box: 43×34×29 Å

Mean predicted aligned error: 4.86 Å

Organism: NCBI:txid2599607